Protein AF-A0A224XW04-F1 (afdb_monomer_lite)

Foldseek 3Di:
DQLVVLLVLLVVLLCVLLVHDDDDPPVCPQLNVLLVVLLVVLCVVPVPLLLVLLVQCVPPPASDLVSLLVSLCVLCPPDDDLSSLSVLSNSLNSNSNVCSVPNDSVSSNVSSVSSSVNCVVDVVNVVVCVVCVHSNCSVVD

pLDDT: mean 88.75, std 8.31, range [44.88, 96.31]

Organism: NCBI:txid156445

InterPro domains:
  IPR036834 Bcl-2-like superfamily [G3DSA:1.10.437.10] (6-141)
  IPR036834 Bcl-2-like superfamily [SSF56854] (23-140)
  IPR046371 Bcl-2, Bcl-2 homology region 1-3 [PF00452] (49-135)

Sequence (141 aa):
EIISQCDYLARLVVENRLGTRCKIGERHRTVWKYLMRGIELYVNNGSHLLEGKARQLWISNKCEYSTFDSIAKELILDEISWIQICGLFALLDRLAAFCKMFGRSYIAKLAAVHLSTFILDNKRLIEFLEENGGWVNIFEK

Radius of gyration: 13.85 Å; chains: 1; bounding box: 32×33×35 Å

Structure (mmCIF, N/CA/C/O backbone):
data_AF-A0A224XW04-F1
#
_entry.id   AF-A0A224XW04-F1
#
loop_
_atom_site.group_PDB
_atom_site.id
_atom_site.type_symbol
_atom_site.label_atom_id
_atom_site.label_alt_id
_atom_site.label_comp_id
_atom_site.label_asym_id
_atom_site.label_entity_id
_atom_site.label_seq_id
_atom_site.pdbx_PDB_ins_code
_atom_site.Cartn_x
_atom_site.Cartn_y
_atom_site.Cartn_z
_atom_site.occupancy
_atom_site.B_iso_or_equiv
_atom_site.auth_seq_id
_atom_site.auth_comp_id
_atom_site.auth_asym_id
_atom_site.auth_atom_id
_atom_site.pdbx_PDB_model_num
ATOM 1 N N . GLU A 1 1 ? -15.785 3.593 2.180 1.00 83.81 1 GLU A N 1
ATOM 2 C CA . GLU A 1 1 ? -14.847 4.732 2.324 1.00 83.81 1 GLU A CA 1
ATOM 3 C C . GLU A 1 1 ? -13.402 4.301 2.610 1.00 83.81 1 GLU A C 1
ATOM 5 O O . GLU A 1 1 ? -12.499 4.766 1.918 1.00 83.81 1 GLU A O 1
ATOM 10 N N . ILE A 1 2 ? -13.174 3.369 3.546 1.00 87.38 2 ILE A N 1
ATOM 11 C CA . ILE A 1 2 ? -11.841 2.831 3.895 1.00 87.38 2 ILE A CA 1
ATOM 12 C C . ILE A 1 2 ? -11.041 2.365 2.666 1.00 87.38 2 ILE A C 1
ATOM 14 O O . ILE A 1 2 ? -9.898 2.781 2.491 1.00 87.38 2 ILE A O 1
ATOM 18 N N . ILE A 1 3 ? -11.649 1.567 1.781 1.00 88.81 3 ILE A N 1
ATOM 19 C CA . ILE A 1 3 ? -10.981 1.029 0.582 1.00 88.81 3 ILE A CA 1
ATOM 20 C C . ILE A 1 3 ? -10.578 2.130 -0.401 1.00 88.81 3 ILE A C 1
ATOM 22 O O . ILE A 1 3 ? -9.443 2.162 -0.866 1.00 88.81 3 ILE A O 1
ATOM 26 N N . SER A 1 4 ? -11.484 3.067 -0.695 1.00 89.50 4 SER A N 1
ATOM 27 C CA . SER A 1 4 ? -11.193 4.180 -1.607 1.00 89.50 4 SER A CA 1
ATOM 28 C C . SER A 1 4 ? -10.089 5.092 -1.071 1.00 89.50 4 SER A C 1
ATOM 30 O O . SER A 1 4 ? -9.279 5.597 -1.845 1.00 89.50 4 SER A O 1
ATOM 32 N N . GLN A 1 5 ? -10.035 5.292 0.251 1.00 91.31 5 GLN A N 1
ATOM 33 C CA . GLN A 1 5 ? -8.950 6.042 0.881 1.00 91.31 5 GLN A CA 1
ATOM 34 C C . GLN A 1 5 ? -7.635 5.253 0.834 1.00 91.31 5 GLN A C 1
ATOM 36 O O . GLN A 1 5 ? -6.604 5.833 0.508 1.00 91.31 5 GLN A O 1
ATOM 41 N N . CYS A 1 6 ? -7.670 3.940 1.071 1.00 93.69 6 CYS A N 1
ATOM 42 C CA . CYS A 1 6 ? -6.503 3.070 0.951 1.00 93.69 6 CYS A CA 1
ATOM 43 C C . CYS A 1 6 ? -5.892 3.112 -0.456 1.00 93.69 6 CYS A C 1
ATOM 45 O O . CYS A 1 6 ? -4.704 3.393 -0.589 1.00 93.69 6 CYS A O 1
ATOM 47 N N . ASP A 1 7 ? -6.700 2.904 -1.503 1.00 94.12 7 ASP A N 1
ATOM 48 C CA . ASP A 1 7 ? -6.242 2.961 -2.899 1.00 94.12 7 ASP A CA 1
ATOM 49 C C . ASP A 1 7 ? -5.626 4.330 -3.230 1.00 94.12 7 ASP A C 1
ATOM 51 O O . ASP A 1 7 ? -4.536 4.406 -3.801 1.00 94.12 7 ASP A O 1
ATOM 55 N N . TYR A 1 8 ? -6.268 5.419 -2.792 1.00 94.25 8 TYR A N 1
ATOM 56 C CA . TYR A 1 8 ? -5.729 6.769 -2.949 1.00 94.25 8 TYR A CA 1
ATOM 57 C C . TYR A 1 8 ? -4.368 6.937 -2.252 1.00 94.25 8 TYR A C 1
ATOM 59 O O . TYR A 1 8 ? -3.417 7.404 -2.881 1.00 94.25 8 TYR A O 1
ATOM 67 N N . LEU A 1 9 ? -4.250 6.540 -0.980 1.00 95.06 9 LEU A N 1
ATOM 68 C CA . LEU A 1 9 ? -3.006 6.645 -0.208 1.00 95.06 9 LEU A CA 1
ATOM 69 C C . LEU A 1 9 ? -1.897 5.770 -0.807 1.00 95.06 9 LEU A C 1
ATOM 71 O O . LEU A 1 9 ? -0.763 6.227 -0.931 1.00 95.06 9 LEU A O 1
ATOM 75 N N . ALA A 1 10 ? -2.216 4.548 -1.237 1.00 96.25 10 ALA A N 1
ATOM 76 C CA . ALA A 1 10 ? -1.262 3.608 -1.823 1.00 96.25 10 ALA A CA 1
ATOM 77 C C . ALA A 1 10 ? -0.657 4.161 -3.119 1.00 96.25 10 ALA A C 1
ATOM 79 O O . ALA A 1 10 ? 0.565 4.175 -3.296 1.00 96.25 10 ALA A O 1
ATOM 80 N N . ARG A 1 11 ? -1.506 4.698 -4.004 1.00 95.56 11 ARG A N 1
ATOM 81 C CA . ARG A 1 11 ? -1.057 5.383 -5.224 1.00 95.56 11 ARG A CA 1
ATOM 82 C C . ARG A 1 11 ? -0.218 6.608 -4.897 1.00 95.56 11 ARG A C 1
ATOM 84 O O . ARG A 1 11 ? 0.805 6.828 -5.536 1.00 95.56 11 ARG A O 1
ATOM 91 N N . LEU A 1 12 ? -0.630 7.384 -3.899 1.00 95.75 12 LEU A N 1
ATOM 92 C CA . LEU A 1 12 ? 0.070 8.593 -3.486 1.00 95.75 12 LEU A CA 1
ATOM 93 C C . LEU A 1 12 ? 1.485 8.286 -2.968 1.00 95.75 12 LEU A C 1
ATOM 95 O O . LEU A 1 12 ? 2.418 8.991 -3.345 1.00 95.75 12 LEU A O 1
ATOM 99 N N . VAL A 1 13 ? 1.668 7.210 -2.190 1.00 96.25 13 VAL A N 1
ATOM 100 C CA . VAL A 1 13 ? 2.994 6.709 -1.767 1.00 96.25 13 VAL A CA 1
ATOM 101 C C . VAL A 1 13 ? 3.866 6.381 -2.976 1.00 96.25 13 VAL A C 1
ATOM 103 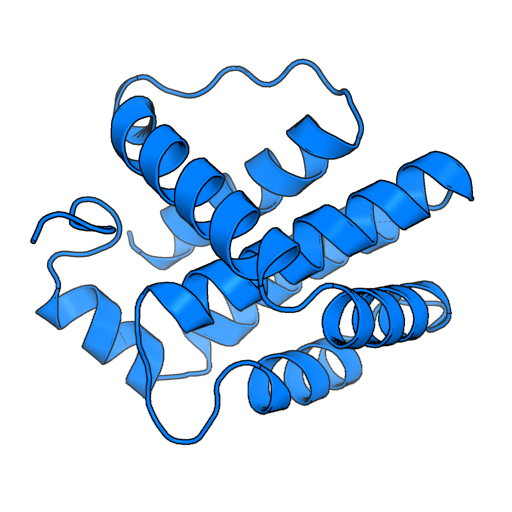O O . VAL A 1 13 ? 4.984 6.891 -3.090 1.00 96.25 13 VAL A O 1
ATOM 106 N N . VAL A 1 14 ? 3.343 5.581 -3.908 1.00 96.31 14 VAL A N 1
ATOM 107 C CA . VAL A 1 14 ? 4.086 5.163 -5.105 1.00 96.31 14 VAL A CA 1
ATOM 108 C C . VAL A 1 14 ? 4.480 6.364 -5.961 1.00 96.31 14 VAL A C 1
ATOM 110 O O . VAL A 1 14 ? 5.649 6.514 -6.312 1.00 96.31 14 VAL A O 1
ATOM 113 N N . GLU A 1 15 ? 3.535 7.242 -6.283 1.00 95.06 15 GLU A N 1
ATOM 114 C CA . GLU A 1 15 ? 3.781 8.399 -7.146 1.00 95.06 15 GLU A CA 1
ATOM 115 C C . GLU A 1 15 ? 4.737 9.410 -6.490 1.00 95.06 15 GLU A C 1
ATOM 117 O O . GLU A 1 15 ? 5.651 9.912 -7.154 1.00 95.06 15 GLU A O 1
ATOM 122 N N . ASN A 1 16 ? 4.608 9.638 -5.177 1.00 94.50 16 ASN A N 1
ATOM 123 C CA . ASN A 1 16 ? 5.540 10.466 -4.412 1.00 94.50 16 ASN A CA 1
ATOM 124 C C . ASN A 1 16 ? 6.972 9.917 -4.501 1.00 94.50 16 ASN A C 1
ATOM 126 O O . ASN A 1 16 ? 7.910 10.667 -4.784 1.00 94.50 16 ASN A O 1
ATOM 130 N N . ARG A 1 17 ? 7.153 8.600 -4.337 1.00 94.94 17 ARG A N 1
ATOM 131 C CA . ARG A 1 17 ? 8.481 7.976 -4.424 1.00 94.94 17 ARG A CA 1
ATOM 132 C C . ARG A 1 17 ? 9.053 7.996 -5.841 1.00 94.94 17 ARG A C 1
ATOM 134 O O . ARG A 1 17 ? 10.246 8.276 -6.019 1.00 94.94 17 ARG A O 1
ATOM 141 N N . LEU A 1 18 ? 8.222 7.742 -6.853 1.00 94.69 18 LEU A N 1
ATOM 142 C CA . LEU A 1 18 ? 8.617 7.817 -8.264 1.00 94.69 18 LEU A CA 1
ATOM 143 C C . LEU A 1 18 ? 9.031 9.241 -8.679 1.00 94.69 18 LEU A C 1
ATOM 145 O O . LEU A 1 18 ? 9.801 9.398 -9.625 1.00 94.69 18 LEU A O 1
ATOM 149 N N . GLY A 1 19 ? 8.633 10.267 -7.919 1.00 90.19 19 GLY A N 1
ATOM 150 C CA . GLY A 1 19 ? 8.966 11.671 -8.175 1.00 90.19 19 GLY A CA 1
ATOM 151 C C . GLY A 1 19 ? 7.927 12.399 -9.028 1.00 90.19 19 GLY A C 1
ATOM 152 O O . GLY A 1 19 ? 8.204 13.483 -9.542 1.00 90.19 19 GLY A O 1
ATOM 153 N N . THR A 1 20 ? 6.734 11.826 -9.179 1.00 86.75 20 THR A N 1
ATOM 154 C CA . THR A 1 20 ? 5.600 12.487 -9.825 1.00 86.75 20 THR A CA 1
ATOM 155 C C . THR A 1 20 ? 5.062 13.571 -8.893 1.00 86.75 20 THR A C 1
ATOM 157 O O . THR A 1 20 ? 4.868 13.339 -7.699 1.00 86.75 20 THR A O 1
ATOM 160 N N . ARG A 1 21 ? 4.779 14.772 -9.418 1.00 78.56 21 ARG A N 1
ATOM 161 C CA . ARG A 1 21 ? 4.144 15.835 -8.622 1.00 78.56 21 ARG A CA 1
ATOM 162 C C . ARG A 1 21 ? 2.751 15.395 -8.179 1.00 78.56 21 ARG A C 1
ATOM 164 O O . ARG A 1 21 ? 1.812 15.414 -8.970 1.00 78.56 21 ARG A O 1
ATOM 171 N N . CYS A 1 22 ? 2.617 15.068 -6.901 1.00 80.25 22 CYS A N 1
ATOM 172 C CA . CYS A 1 22 ? 1.349 14.688 -6.303 1.00 80.25 22 CYS A CA 1
ATOM 173 C C . CYS A 1 22 ? 0.750 15.859 -5.527 1.00 80.25 22 CYS A C 1
ATOM 175 O O . CYS A 1 22 ? 1.415 16.459 -4.684 1.00 80.25 22 CYS A O 1
ATOM 177 N N . LYS A 1 23 ? -0.521 16.180 -5.784 1.00 86.19 23 LYS A N 1
ATOM 178 C CA . LYS A 1 23 ? -1.282 17.102 -4.935 1.00 86.19 23 LYS A CA 1
ATOM 179 C C . LYS A 1 23 ? -2.063 16.289 -3.917 1.00 86.19 23 LYS A C 1
ATOM 181 O O . LYS A 1 23 ? -2.939 15.514 -4.283 1.00 86.19 23 LYS A O 1
ATOM 186 N N . ILE A 1 24 ? -1.753 16.490 -2.643 1.00 89.38 24 ILE A N 1
ATOM 187 C CA . ILE A 1 24 ? -2.467 15.841 -1.547 1.00 89.38 24 ILE A CA 1
ATOM 188 C C . ILE A 1 24 ? -3.751 16.634 -1.299 1.00 89.38 24 ILE A C 1
ATOM 190 O O . ILE A 1 24 ? -3.692 17.815 -0.947 1.00 89.38 24 ILE A O 1
ATOM 194 N N . GLY A 1 25 ? -4.909 15.999 -1.494 1.00 86.56 25 GLY A N 1
ATOM 195 C CA . GLY A 1 25 ? -6.199 16.603 -1.157 1.00 86.56 25 GLY A CA 1
ATOM 196 C C . GLY A 1 25 ? -6.249 17.028 0.314 1.00 86.56 25 GLY A C 1
ATOM 197 O O . GLY A 1 25 ? -5.749 16.314 1.181 1.00 86.56 25 GLY A O 1
ATOM 198 N N . GLU A 1 26 ? -6.850 18.184 0.595 1.00 85.88 26 GLU A N 1
ATOM 199 C CA . GLU A 1 26 ? -6.849 18.814 1.923 1.00 85.88 26 GLU A CA 1
ATOM 200 C C . GLU A 1 26 ? -7.327 17.874 3.035 1.00 85.88 26 GLU A C 1
ATOM 202 O O . GLU A 1 26 ? -6.631 17.708 4.036 1.00 85.88 26 GLU A O 1
ATOM 207 N N . ARG A 1 27 ? -8.418 17.140 2.783 1.00 85.00 27 ARG A N 1
ATOM 208 C CA . ARG A 1 27 ? -8.984 16.149 3.710 1.00 85.00 27 ARG A CA 1
ATOM 209 C C . ARG A 1 27 ? -8.044 14.993 4.086 1.00 85.00 27 ARG A C 1
ATOM 211 O O . ARG A 1 27 ? -8.301 14.311 5.066 1.00 85.00 27 ARG A O 1
ATOM 218 N N . HIS A 1 28 ? -6.975 14.748 3.322 1.00 88.94 28 HIS A N 1
ATOM 219 C CA . HIS A 1 28 ? -6.028 13.654 3.577 1.00 88.94 28 HIS A CA 1
ATOM 220 C C . HIS A 1 28 ? -4.664 14.140 4.083 1.00 88.94 28 HIS A C 1
ATOM 222 O O . HIS A 1 28 ? -3.781 13.312 4.288 1.00 88.94 28 HIS A O 1
ATOM 228 N N . ARG A 1 29 ? -4.440 15.452 4.266 1.00 89.31 29 ARG A N 1
ATOM 229 C CA . ARG A 1 29 ? -3.110 15.973 4.649 1.00 89.31 29 ARG A CA 1
ATOM 230 C C . ARG A 1 29 ? -2.621 15.413 5.983 1.00 89.31 29 ARG A C 1
ATOM 232 O O . ARG A 1 29 ? -1.454 15.045 6.087 1.00 89.31 29 ARG A O 1
ATOM 239 N N . THR A 1 30 ? -3.507 15.343 6.973 1.00 89.00 30 THR A N 1
ATOM 240 C CA . THR A 1 30 ? -3.191 14.822 8.309 1.00 89.00 30 THR A CA 1
ATOM 241 C C . THR A 1 30 ? -2.845 13.338 8.244 1.00 89.00 30 THR A C 1
ATOM 243 O O . THR A 1 30 ? -1.740 12.954 8.619 1.00 89.00 30 THR A O 1
ATOM 246 N N . VAL A 1 31 ? -3.729 12.531 7.649 1.00 91.50 31 VAL A N 1
ATOM 247 C CA . VAL A 1 31 ? -3.518 11.091 7.420 1.00 91.50 31 VAL A CA 1
ATOM 248 C C . VAL A 1 31 ? -2.208 10.836 6.681 1.00 91.50 31 VAL A C 1
ATOM 250 O O . VAL A 1 31 ? -1.402 10.015 7.104 1.00 91.50 31 VAL A O 1
ATOM 253 N N . TRP A 1 32 ? -1.952 11.584 5.607 1.00 92.81 32 TRP A N 1
ATOM 254 C CA . TRP A 1 32 ? -0.726 11.473 4.825 1.00 92.81 32 TRP A CA 1
ATOM 255 C C . TRP A 1 32 ? 0.527 11.757 5.656 1.00 92.81 32 TRP A C 1
ATOM 257 O O . TRP A 1 32 ? 1.488 10.995 5.596 1.00 92.81 32 TRP A O 1
ATOM 267 N N . LYS A 1 33 ? 0.524 12.835 6.449 1.00 91.56 33 LYS A N 1
ATOM 268 C CA . LYS A 1 33 ? 1.657 13.200 7.310 1.00 91.56 33 LYS A CA 1
ATOM 269 C C . LYS A 1 33 ? 2.008 12.065 8.275 1.00 91.56 33 LYS A C 1
ATOM 271 O O . LYS A 1 33 ? 3.180 11.716 8.411 1.00 91.56 33 LYS A O 1
ATOM 276 N N . TYR A 1 34 ? 1.004 11.501 8.937 1.00 91.69 34 TYR A N 1
ATOM 277 C CA . TYR A 1 34 ? 1.190 10.421 9.901 1.00 91.69 34 TYR A CA 1
ATOM 278 C C . TYR A 1 34 ? 1.578 9.100 9.236 1.00 91.69 34 TYR A C 1
ATOM 280 O O . TYR A 1 34 ? 2.497 8.434 9.708 1.00 91.69 34 TYR A O 1
ATOM 288 N N . L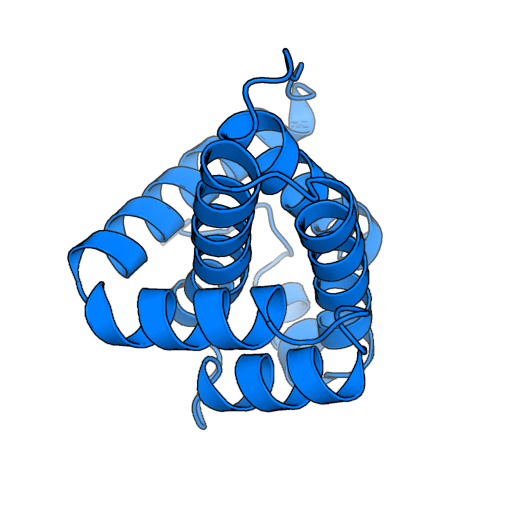EU A 1 35 ? 0.961 8.768 8.099 1.00 93.62 35 LEU A N 1
ATOM 289 C CA . LEU A 1 35 ? 1.323 7.604 7.298 1.00 93.62 35 LEU A CA 1
ATOM 290 C C . LEU A 1 35 ? 2.790 7.664 6.857 1.00 93.62 35 LEU A C 1
ATOM 292 O O . LEU A 1 35 ? 3.525 6.704 7.063 1.00 93.62 35 LEU A O 1
ATOM 296 N N . MET A 1 36 ? 3.240 8.794 6.304 1.00 93.38 36 MET A N 1
ATOM 297 C CA . MET A 1 36 ? 4.633 8.955 5.872 1.00 93.38 36 MET A CA 1
ATOM 298 C C . MET A 1 36 ? 5.613 8.827 7.038 1.00 93.38 36 MET A C 1
ATOM 300 O O . MET A 1 36 ? 6.630 8.151 6.902 1.00 93.38 36 MET A O 1
ATOM 304 N N . ARG A 1 37 ? 5.279 9.387 8.208 1.00 91.62 37 ARG A N 1
ATOM 305 C CA . ARG A 1 37 ? 6.080 9.200 9.425 1.00 91.62 37 ARG A CA 1
ATOM 306 C C . ARG A 1 37 ? 6.136 7.728 9.850 1.00 91.62 37 ARG A C 1
ATOM 308 O O . ARG A 1 37 ? 7.202 7.243 10.212 1.00 91.62 37 ARG A O 1
ATOM 315 N N . GLY A 1 38 ? 5.010 7.017 9.804 1.00 90.62 38 GLY A N 1
ATOM 316 C CA . GLY A 1 38 ? 4.947 5.587 10.111 1.00 90.62 38 GLY A CA 1
ATOM 317 C C . GLY A 1 38 ? 5.770 4.740 9.137 1.00 90.62 38 GLY A C 1
ATOM 318 O O . GLY A 1 38 ? 6.501 3.851 9.570 1.00 90.62 38 GLY A O 1
ATOM 319 N N . ILE A 1 39 ? 5.718 5.062 7.841 1.00 92.88 39 ILE A N 1
ATOM 320 C CA . ILE A 1 39 ? 6.553 4.441 6.803 1.00 92.88 39 ILE A CA 1
ATOM 321 C C . ILE A 1 39 ? 8.034 4.664 7.113 1.00 92.88 39 ILE A C 1
ATOM 323 O O . ILE A 1 39 ? 8.793 3.701 7.142 1.00 92.88 39 ILE A O 1
ATOM 327 N N . GLU A 1 40 ? 8.450 5.903 7.384 1.00 90.88 40 GLU A N 1
ATOM 328 C CA . GLU A 1 40 ? 9.842 6.222 7.722 1.00 90.88 40 GLU A CA 1
ATOM 329 C C . GLU A 1 40 ? 10.324 5.453 8.957 1.00 90.88 40 GLU A C 1
ATOM 331 O O . GLU A 1 40 ? 11.400 4.857 8.926 1.00 90.88 40 GLU A O 1
ATOM 336 N N . LEU A 1 41 ? 9.518 5.405 10.023 1.00 87.88 41 LEU A N 1
ATOM 337 C CA . LEU A 1 41 ? 9.843 4.652 11.238 1.00 87.88 41 LEU A CA 1
ATOM 338 C C . LEU A 1 41 ? 9.995 3.154 10.960 1.00 87.88 41 LEU A C 1
ATOM 340 O O . LEU A 1 41 ? 10.983 2.552 11.380 1.00 87.88 41 LEU A O 1
ATOM 344 N N . TYR A 1 42 ? 9.052 2.559 10.229 1.00 87.31 42 TYR A N 1
ATOM 345 C CA . TYR A 1 42 ? 9.107 1.140 9.879 1.00 87.31 42 TYR A CA 1
ATOM 346 C C . TYR A 1 42 ? 10.351 0.828 9.039 1.00 87.31 42 TYR A C 1
ATOM 34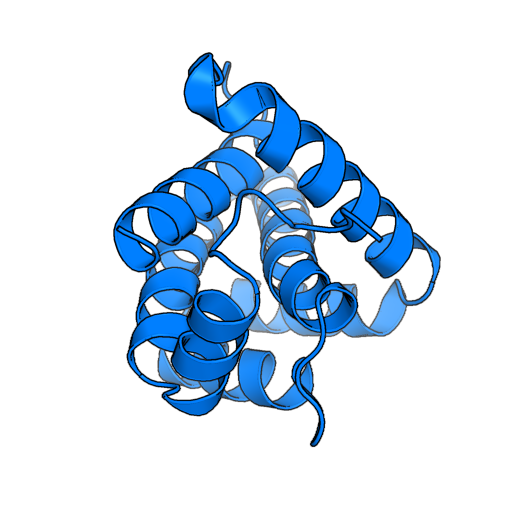8 O O . TYR A 1 42 ? 11.084 -0.123 9.307 1.00 87.31 42 TYR A O 1
ATOM 356 N N . VAL A 1 43 ? 10.618 1.665 8.038 1.00 85.50 43 VAL A N 1
ATOM 357 C CA . VAL A 1 43 ? 11.765 1.524 7.144 1.00 85.50 43 VAL A CA 1
ATOM 358 C C . VAL A 1 43 ? 13.095 1.637 7.895 1.00 85.50 43 VAL A C 1
ATOM 360 O O . VAL A 1 43 ? 14.010 0.858 7.619 1.00 85.50 43 VAL A O 1
ATOM 363 N N . ASN A 1 44 ? 13.208 2.582 8.828 1.00 83.19 44 ASN A N 1
ATOM 364 C CA . ASN A 1 44 ? 14.428 2.801 9.606 1.00 83.19 44 ASN A CA 1
ATOM 365 C C . ASN A 1 44 ? 14.677 1.686 10.632 1.00 83.19 44 ASN A C 1
ATOM 367 O O . ASN A 1 44 ? 15.830 1.376 10.918 1.00 83.19 44 ASN A O 1
ATOM 371 N N . ASN A 1 45 ? 13.615 1.052 11.137 1.00 78.00 45 ASN A N 1
ATOM 372 C CA . ASN A 1 45 ? 13.706 -0.012 12.139 1.00 78.00 45 ASN A CA 1
ATOM 373 C C . ASN A 1 45 ? 13.835 -1.431 11.539 1.00 78.00 45 ASN A C 1
ATOM 375 O O . ASN A 1 45 ? 14.060 -2.377 12.290 1.00 78.00 45 ASN A O 1
ATOM 379 N N . GLY A 1 46 ? 13.707 -1.608 10.215 1.00 65.25 46 GLY A N 1
ATOM 380 C CA . GLY A 1 46 ? 13.637 -2.939 9.586 1.00 65.25 46 GLY A CA 1
ATOM 381 C C . GLY A 1 46 ? 14.042 -3.007 8.105 1.00 65.25 46 GLY A C 1
ATOM 382 O O . GLY A 1 46 ? 13.367 -3.668 7.314 1.00 65.25 46 GLY A O 1
ATOM 383 N N . SER A 1 47 ? 15.128 -2.336 7.701 1.00 61.66 47 SER A N 1
ATOM 384 C CA . SER A 1 47 ? 15.447 -2.101 6.278 1.00 61.66 47 SER A CA 1
ATOM 385 C C . SER A 1 47 ? 15.654 -3.367 5.427 1.00 61.66 47 SER A C 1
ATOM 387 O O . SER A 1 47 ? 15.160 -3.430 4.301 1.00 61.66 47 SER A O 1
ATOM 389 N N . HIS A 1 48 ? 16.331 -4.397 5.946 1.00 73.19 48 HIS A N 1
ATOM 390 C CA . HIS A 1 48 ? 16.761 -5.534 5.121 1.00 73.19 48 HIS A CA 1
ATOM 391 C C . HIS A 1 48 ? 15.619 -6.459 4.683 1.00 73.19 48 HIS A C 1
ATOM 393 O O . HIS A 1 48 ? 15.623 -6.951 3.553 1.00 73.19 48 HIS A O 1
ATOM 399 N N . LEU A 1 49 ? 14.619 -6.676 5.545 1.00 81.56 49 LEU A N 1
ATOM 400 C CA . LEU A 1 49 ? 13.473 -7.524 5.213 1.00 81.56 49 LEU A CA 1
ATOM 401 C C . LEU A 1 49 ? 12.660 -6.903 4.070 1.00 81.56 49 LEU A C 1
ATOM 403 O O . LEU A 1 49 ? 12.374 -7.569 3.074 1.00 81.56 49 LEU A O 1
ATOM 407 N N . LEU A 1 50 ? 12.342 -5.610 4.180 1.00 87.44 50 LEU A N 1
ATOM 408 C CA . LEU A 1 50 ? 11.565 -4.898 3.166 1.00 87.44 50 LEU A CA 1
ATOM 409 C C . LEU A 1 50 ? 12.279 -4.820 1.818 1.00 87.44 50 LEU A C 1
ATOM 411 O O . LEU A 1 50 ? 11.629 -4.949 0.782 1.00 87.44 50 LEU A O 1
ATOM 415 N N . GLU A 1 51 ? 13.599 -4.634 1.807 1.00 87.38 51 GLU A N 1
ATOM 416 C CA . GLU A 1 51 ? 14.372 -4.619 0.562 1.00 87.38 51 GLU A CA 1
ATOM 417 C C . GLU A 1 51 ? 14.310 -5.965 -0.166 1.00 87.38 51 GLU A C 1
ATOM 419 O O . GLU A 1 51 ? 14.074 -5.999 -1.378 1.00 87.38 51 GLU A O 1
ATOM 424 N N . GLY A 1 52 ? 14.443 -7.077 0.566 1.00 89.38 52 GLY A N 1
ATOM 425 C CA . GLY A 1 52 ? 14.305 -8.422 0.004 1.00 89.38 52 GLY A CA 1
ATOM 426 C C . GLY A 1 52 ? 12.916 -8.665 -0.593 1.00 89.38 52 GLY A C 1
ATOM 427 O O . GLY A 1 52 ? 12.802 -9.122 -1.734 1.00 89.38 52 GLY A O 1
ATOM 428 N N . LYS A 1 53 ? 11.859 -8.290 0.136 1.00 91.25 53 LYS A N 1
ATOM 429 C CA . LYS A 1 53 ? 10.464 -8.440 -0.312 1.00 91.25 53 LYS A CA 1
ATOM 430 C C . LYS A 1 53 ? 10.123 -7.547 -1.509 1.00 91.25 53 LYS A C 1
ATOM 432 O O . LYS A 1 53 ? 9.526 -8.016 -2.479 1.00 91.25 53 LYS A O 1
ATOM 437 N N . ALA A 1 54 ? 10.557 -6.288 -1.501 1.00 91.38 54 ALA A N 1
ATOM 438 C CA . ALA A 1 54 ? 10.379 -5.379 -2.632 1.00 91.38 54 ALA A CA 1
ATOM 439 C C . ALA A 1 54 ? 11.102 -5.895 -3.886 1.00 91.38 54 ALA A C 1
ATOM 441 O O . ALA A 1 54 ? 10.541 -5.886 -4.983 1.00 91.38 54 ALA A O 1
ATOM 442 N N . ARG A 1 55 ? 12.325 -6.416 -3.729 1.00 90.00 55 ARG A N 1
ATOM 443 C CA . ARG A 1 55 ? 13.066 -7.035 -4.832 1.00 90.00 55 ARG A CA 1
ATOM 444 C C . ARG A 1 55 ? 12.353 -8.274 -5.373 1.00 90.00 55 ARG A C 1
ATOM 446 O O . ARG A 1 55 ? 12.281 -8.430 -6.589 1.00 90.00 55 ARG A O 1
ATOM 453 N N . GLN A 1 56 ? 11.804 -9.124 -4.505 1.00 90.25 56 GLN A N 1
ATOM 454 C CA . GLN A 1 56 ? 11.021 -10.296 -4.914 1.00 90.25 56 GLN A CA 1
ATOM 455 C C . GLN A 1 56 ? 9.817 -9.892 -5.781 1.00 90.25 56 GLN A C 1
ATOM 457 O O . GLN A 1 56 ? 9.623 -10.457 -6.860 1.00 90.25 56 GLN A O 1
ATOM 462 N N . LEU A 1 57 ? 9.066 -8.862 -5.370 1.00 90.38 57 LEU A N 1
ATOM 463 C CA . LEU A 1 57 ? 7.959 -8.321 -6.167 1.00 90.38 57 LEU A CA 1
ATOM 464 C C . LEU A 1 57 ? 8.425 -7.764 -7.510 1.00 90.38 57 LEU A C 1
ATOM 466 O O . LEU A 1 57 ? 7.797 -8.036 -8.533 1.00 90.38 57 LEU A O 1
ATOM 470 N N . TRP A 1 58 ? 9.533 -7.024 -7.519 1.00 90.06 58 TRP A N 1
ATOM 471 C CA . TRP A 1 58 ? 10.090 -6.450 -8.741 1.00 90.06 58 TRP A CA 1
ATOM 472 C C . TRP A 1 58 ? 10.570 -7.522 -9.733 1.00 90.06 58 TRP A C 1
ATOM 474 O O . TRP A 1 58 ? 10.357 -7.382 -10.938 1.00 90.06 58 TRP A O 1
ATOM 484 N N . ILE A 1 59 ? 11.185 -8.609 -9.253 1.00 86.56 59 ILE A N 1
ATOM 485 C CA . ILE A 1 59 ? 11.647 -9.718 -10.106 1.00 86.56 59 ILE A CA 1
ATOM 486 C C . ILE A 1 59 ? 10.466 -10.486 -10.699 1.00 86.56 59 ILE A C 1
ATOM 488 O O . ILE A 1 59 ? 10.539 -10.897 -11.859 1.00 86.56 59 ILE A O 1
ATOM 492 N N . SER A 1 60 ? 9.370 -10.655 -9.949 1.00 80.50 60 SER A N 1
ATOM 493 C CA . SER A 1 60 ? 8.164 -11.276 -10.497 1.00 80.50 60 SER A CA 1
ATOM 494 C C . SER A 1 60 ? 7.722 -10.482 -11.735 1.00 80.50 60 SER A C 1
ATOM 496 O O . SER A 1 60 ? 7.492 -9.271 -11.684 1.00 80.50 60 SER A O 1
ATOM 498 N N . ASN A 1 61 ? 7.669 -11.124 -12.905 1.00 64.50 61 ASN A N 1
ATOM 499 C CA . ASN A 1 61 ? 7.563 -10.389 -14.171 1.00 64.50 61 ASN A CA 1
ATOM 500 C C . ASN A 1 61 ? 6.194 -9.689 -14.357 1.00 64.50 61 ASN A C 1
ATOM 502 O O . ASN A 1 61 ? 5.975 -8.999 -15.349 1.00 64.50 61 ASN A O 1
ATOM 506 N N . LYS A 1 62 ? 5.271 -9.849 -13.397 1.00 73.31 62 LYS A N 1
ATOM 507 C CA . LYS A 1 62 ? 3.891 -9.355 -13.451 1.00 73.31 62 LYS A CA 1
ATOM 508 C C . LYS A 1 62 ? 3.352 -8.777 -12.141 1.00 73.31 62 LYS A C 1
ATOM 510 O O . LYS A 1 62 ? 2.220 -8.315 -12.157 1.00 73.31 62 LYS A O 1
ATOM 515 N N . CYS A 1 63 ? 4.124 -8.779 -11.046 1.00 83.62 63 CYS A N 1
ATOM 516 C CA . CYS A 1 63 ? 3.616 -8.408 -9.718 1.00 83.62 63 CYS A CA 1
ATOM 517 C C . CYS A 1 63 ? 2.278 -9.097 -9.419 1.00 83.62 63 CYS A C 1
ATOM 519 O O . CYS A 1 63 ? 1.284 -8.439 -9.156 1.00 83.62 63 CYS A O 1
ATOM 521 N N . GLU A 1 64 ? 2.224 -10.422 -9.566 1.00 89.44 64 GLU A N 1
ATOM 522 C CA . GLU A 1 64 ? 0.964 -11.151 -9.413 1.00 89.44 64 GLU A CA 1
ATOM 523 C C . GLU A 1 64 ? 0.395 -10.962 -8.006 1.00 89.44 64 GLU A C 1
ATOM 525 O O . GLU A 1 64 ? 1.140 -10.978 -7.020 1.00 89.44 64 GLU A O 1
ATOM 530 N N . TYR A 1 65 ? -0.933 -10.841 -7.911 1.00 91.62 65 TYR A N 1
ATOM 531 C CA . TYR A 1 65 ? -1.610 -10.647 -6.631 1.00 91.62 65 TYR A CA 1
ATOM 532 C C . TYR A 1 65 ? -1.243 -11.727 -5.609 1.00 91.62 65 TYR A C 1
ATOM 534 O O . TYR A 1 65 ? -0.990 -11.401 -4.462 1.00 91.62 65 TYR A O 1
ATOM 542 N N . SER A 1 66 ? -1.117 -12.989 -6.027 1.00 91.56 66 SER A N 1
ATOM 543 C CA . SER A 1 66 ? -0.695 -14.104 -5.166 1.00 91.56 66 SER A CA 1
ATOM 544 C C . SER A 1 66 ? 0.674 -13.882 -4.513 1.00 91.56 66 SER A C 1
ATOM 546 O O . SER A 1 66 ? 0.872 -14.216 -3.346 1.00 91.56 66 SER A O 1
ATOM 548 N N . THR A 1 67 ? 1.621 -13.288 -5.245 1.00 91.88 67 THR A N 1
ATOM 549 C CA . THR A 1 67 ? 2.951 -12.965 -4.710 1.00 91.88 67 THR A CA 1
ATOM 550 C C . THR A 1 67 ? 2.857 -11.800 -3.730 1.00 91.88 67 THR A C 1
ATOM 552 O O . THR A 1 67 ? 3.478 -11.838 -2.669 1.00 91.88 67 THR A O 1
ATOM 555 N N . PHE A 1 68 ? 2.065 -10.776 -4.064 1.00 94.12 68 PHE A N 1
ATOM 556 C CA . PHE A 1 68 ? 1.813 -9.652 -3.166 1.00 94.12 68 PHE A CA 1
ATOM 557 C C . PHE A 1 68 ? 1.134 -10.102 -1.868 1.00 94.12 68 PHE A C 1
ATOM 559 O O . PHE A 1 68 ? 1.625 -9.776 -0.793 1.00 94.12 68 PHE A O 1
ATOM 566 N N . ASP A 1 69 ? 0.061 -10.884 -1.966 1.00 94.12 69 ASP A N 1
ATOM 567 C CA . ASP A 1 69 ? -0.713 -11.421 -0.846 1.00 94.12 69 ASP A CA 1
ATOM 568 C C . ASP A 1 69 ? 0.165 -12.242 0.106 1.00 94.12 69 ASP A C 1
ATOM 570 O O . ASP A 1 69 ? 0.162 -11.993 1.310 1.00 94.12 69 ASP A O 1
ATOM 574 N N . SER A 1 70 ? 0.996 -13.148 -0.423 1.00 92.25 70 SER A N 1
ATOM 575 C CA . SER A 1 70 ? 1.945 -13.916 0.395 1.00 92.25 70 SER A CA 1
ATOM 576 C C . SER A 1 70 ? 2.882 -13.003 1.190 1.00 92.25 70 SER A C 1
ATOM 578 O O . SER A 1 70 ? 3.075 -13.204 2.384 1.00 92.25 70 SER A O 1
ATOM 580 N N . ILE A 1 71 ? 3.449 -11.979 0.547 1.00 92.31 71 ILE A N 1
ATOM 581 C CA . ILE A 1 71 ? 4.370 -11.041 1.202 1.00 92.31 71 ILE A CA 1
ATOM 582 C C . ILE A 1 71 ? 3.633 -10.166 2.221 1.00 92.31 71 ILE A C 1
ATOM 584 O O . ILE A 1 71 ? 4.151 -9.919 3.307 1.00 92.31 71 ILE A O 1
ATOM 588 N N . ALA A 1 72 ? 2.430 -9.701 1.891 1.00 92.25 72 ALA A N 1
ATOM 589 C CA . ALA A 1 72 ? 1.617 -8.877 2.774 1.00 92.25 72 ALA A CA 1
ATOM 590 C C . ALA A 1 72 ? 1.212 -9.641 4.044 1.00 92.25 72 ALA A C 1
ATOM 592 O O . ALA A 1 72 ? 1.292 -9.081 5.137 1.00 92.25 72 ALA A O 1
ATOM 593 N N . LYS A 1 73 ? 0.868 -10.929 3.919 1.00 91.56 73 LYS A N 1
ATOM 594 C CA . LYS A 1 73 ? 0.608 -11.829 5.056 1.00 91.56 73 LYS A CA 1
ATOM 595 C C . LYS A 1 73 ? 1.830 -12.037 5.942 1.00 91.56 73 LYS A C 1
ATOM 597 O O . LYS A 1 73 ? 1.683 -12.127 7.149 1.00 91.56 73 LYS A O 1
ATOM 602 N N . GLU A 1 74 ? 3.031 -12.087 5.374 1.00 89.38 74 GLU A N 1
ATOM 603 C CA . GLU A 1 74 ? 4.254 -12.167 6.182 1.00 89.38 74 GLU A CA 1
ATOM 604 C C . GLU A 1 74 ? 4.547 -10.862 6.946 1.00 89.38 74 GLU A C 1
ATOM 606 O O . GLU A 1 74 ? 5.121 -10.900 8.032 1.00 89.38 74 GLU A O 1
ATOM 611 N N . LEU A 1 75 ? 4.179 -9.702 6.387 1.00 87.12 75 LEU A N 1
ATOM 612 C CA . LEU A 1 75 ? 4.395 -8.395 7.025 1.00 87.12 75 LEU A CA 1
ATOM 613 C C . LEU A 1 75 ? 3.356 -8.086 8.108 1.00 87.12 75 LEU A C 1
ATOM 615 O O . LEU A 1 75 ? 3.684 -7.457 9.119 1.00 87.12 75 LEU A O 1
ATOM 619 N N . ILE A 1 76 ? 2.114 -8.525 7.906 1.00 81.88 76 ILE A N 1
ATOM 620 C CA . ILE A 1 76 ? 1.067 -8.500 8.926 1.00 81.88 76 ILE A CA 1
ATOM 621 C C . ILE A 1 76 ? 1.142 -9.812 9.698 1.00 81.88 76 ILE A C 1
ATOM 623 O O . ILE A 1 76 ? 0.401 -10.754 9.433 1.00 81.88 76 ILE A O 1
ATOM 627 N N . LEU A 1 77 ? 2.095 -9.854 10.634 1.00 66.12 77 LEU A N 1
ATOM 628 C CA . LEU A 1 77 ? 2.233 -10.916 11.637 1.00 66.12 77 LEU A CA 1
ATOM 629 C C . LEU A 1 77 ? 0.908 -11.112 12.413 1.00 66.12 77 LEU A C 1
ATOM 631 O O . LEU A 1 77 ? -0.024 -10.338 12.242 1.00 66.12 77 LEU A O 1
ATOM 635 N N . ASP A 1 78 ? 0.809 -12.128 13.276 1.00 69.69 78 ASP A N 1
ATOM 636 C CA . ASP A 1 78 ? -0.446 -12.591 13.915 1.00 69.69 78 ASP A CA 1
ATOM 637 C C . ASP A 1 78 ? -1.343 -11.504 14.569 1.00 69.69 78 ASP A C 1
ATOM 639 O O . ASP A 1 78 ? -2.559 -11.697 14.727 1.00 69.69 78 ASP A O 1
ATOM 643 N N . GLU A 1 79 ? -0.773 -10.346 14.902 1.00 80.56 79 GLU A N 1
ATOM 644 C CA . GLU A 1 79 ? -1.452 -9.149 15.404 1.00 80.56 79 GLU A CA 1
ATOM 645 C C . GLU A 1 79 ? -1.629 -8.084 14.307 1.00 80.56 79 GLU A C 1
ATOM 647 O O . GLU A 1 79 ? -0.778 -7.946 13.439 1.00 80.56 79 GLU A O 1
ATOM 652 N N . ILE A 1 80 ? -2.716 -7.307 14.339 1.00 88.94 80 ILE A N 1
ATOM 653 C CA . ILE A 1 80 ? -2.921 -6.168 13.431 1.00 88.94 80 ILE A CA 1
ATOM 654 C C . ILE A 1 80 ? -2.729 -4.875 14.212 1.00 88.94 80 ILE A C 1
ATOM 656 O O . ILE A 1 80 ? -3.408 -4.629 15.204 1.00 88.94 80 ILE A O 1
ATOM 660 N N . SER A 1 81 ? -1.834 -4.024 13.722 1.00 89.88 81 SER A N 1
ATOM 661 C CA . SER A 1 81 ? -1.525 -2.724 14.309 1.00 89.88 81 SER A CA 1
ATOM 662 C C . SER A 1 81 ? -1.233 -1.678 13.235 1.00 89.88 81 SER A C 1
ATOM 664 O O . SER A 1 81 ? -0.863 -1.993 12.098 1.00 89.88 81 SER A O 1
ATOM 666 N N . TRP A 1 82 ? -1.314 -0.400 13.614 1.00 90.50 82 TRP A N 1
ATOM 667 C CA . TRP A 1 82 ? -0.968 0.711 12.725 1.00 90.50 82 TRP A CA 1
ATOM 668 C C . TRP A 1 82 ? 0.455 0.622 12.171 1.00 90.50 82 TRP A C 1
ATOM 670 O O . TRP A 1 82 ? 0.682 0.987 11.017 1.00 90.50 82 TRP A O 1
ATOM 680 N N . ILE A 1 83 ? 1.411 0.107 12.952 1.00 88.19 83 ILE A N 1
ATOM 681 C CA . ILE A 1 83 ? 2.797 -0.031 12.496 1.00 88.19 83 ILE A CA 1
ATOM 682 C C . ILE A 1 83 ? 2.934 -1.111 11.414 1.00 88.19 83 ILE A C 1
ATOM 684 O O . ILE A 1 83 ? 3.630 -0.882 10.428 1.00 88.19 83 ILE A O 1
ATOM 688 N N . GLN A 1 84 ? 2.220 -2.237 11.510 1.00 89.50 84 GLN A N 1
ATOM 689 C CA . GLN A 1 84 ? 2.222 -3.263 10.454 1.00 89.50 84 GLN A CA 1
ATOM 690 C C . GLN A 1 84 ? 1.481 -2.798 9.201 1.00 89.50 84 GLN A C 1
ATOM 692 O O . GLN A 1 84 ? 1.951 -3.044 8.090 1.00 89.50 84 GLN A O 1
ATOM 697 N N . ILE A 1 85 ? 0.379 -2.054 9.364 1.00 92.12 85 ILE A N 1
ATOM 698 C CA . ILE A 1 85 ? -0.294 -1.391 8.239 1.00 92.12 85 ILE A CA 1
ATOM 699 C C . ILE A 1 85 ? 0.689 -0.440 7.544 1.00 92.12 85 ILE A C 1
ATOM 701 O O . ILE A 1 85 ? 0.834 -0.505 6.326 1.00 92.12 85 ILE A O 1
ATOM 705 N N . CYS A 1 86 ? 1.441 0.375 8.293 1.00 92.19 86 CYS A N 1
ATOM 706 C CA . CYS A 1 86 ? 2.507 1.209 7.726 1.00 92.19 86 CYS A CA 1
ATOM 707 C C . CYS A 1 86 ? 3.595 0.379 7.031 1.00 92.19 86 CYS A C 1
ATOM 709 O O . CYS A 1 86 ? 4.113 0.815 6.005 1.00 92.19 86 CYS A O 1
ATOM 711 N N . GLY A 1 87 ? 3.895 -0.823 7.526 1.00 92.44 87 GLY A N 1
ATOM 712 C CA . GLY A 1 87 ? 4.785 -1.788 6.877 1.00 92.44 87 GLY A CA 1
ATOM 713 C C . GLY A 1 87 ? 4.340 -2.173 5.463 1.00 92.44 87 GLY A C 1
ATOM 714 O O . GLY A 1 87 ? 5.171 -2.245 4.555 1.00 92.44 87 GLY A O 1
ATOM 715 N N . LEU A 1 88 ? 3.033 -2.324 5.229 1.00 94.50 88 LEU A N 1
ATOM 716 C CA . LEU A 1 88 ? 2.502 -2.569 3.883 1.00 94.50 88 LEU A CA 1
ATOM 717 C C . LEU A 1 88 ? 2.731 -1.382 2.937 1.00 94.50 88 LEU A C 1
ATOM 719 O O . LEU A 1 88 ? 3.109 -1.570 1.781 1.00 94.50 88 LEU A O 1
ATOM 723 N N . PHE A 1 89 ? 2.556 -0.148 3.413 1.00 95.75 89 PHE A N 1
ATOM 724 C CA . PHE A 1 89 ? 2.864 1.034 2.601 1.00 95.75 89 PHE A CA 1
ATOM 725 C C . PHE A 1 89 ? 4.375 1.233 2.424 1.00 95.75 89 PHE A C 1
ATOM 727 O O . PHE A 1 89 ? 4.818 1.664 1.360 1.00 95.75 89 PHE A O 1
ATOM 734 N N . ALA A 1 90 ? 5.180 0.870 3.422 1.00 94.69 90 ALA A N 1
ATOM 735 C CA . ALA A 1 90 ? 6.634 0.883 3.332 1.00 94.69 90 ALA A CA 1
ATOM 736 C C . ALA A 1 90 ? 7.153 -0.096 2.269 1.00 94.69 90 ALA A C 1
ATOM 738 O O . ALA A 1 90 ? 8.101 0.225 1.550 1.00 94.69 90 ALA A O 1
ATOM 739 N N . LEU A 1 91 ? 6.503 -1.252 2.099 1.00 95.00 91 LEU A N 1
ATOM 740 C CA . LEU A 1 91 ? 6.779 -2.161 0.986 1.00 95.00 91 LEU A CA 1
ATOM 741 C C . LEU A 1 91 ? 6.552 -1.479 -0.371 1.00 95.00 91 LEU A C 1
ATOM 743 O O . LEU A 1 91 ? 7.406 -1.590 -1.251 1.00 95.00 91 LEU A O 1
ATOM 747 N N . LEU A 1 92 ? 5.443 -0.745 -0.537 1.00 95.88 92 LEU A N 1
ATOM 748 C CA . LEU A 1 92 ? 5.172 0.014 -1.764 1.00 95.88 92 LEU A CA 1
ATOM 749 C C . LEU A 1 92 ? 6.214 1.107 -2.001 1.00 95.88 92 LEU A C 1
ATOM 751 O O . LEU A 1 92 ? 6.683 1.266 -3.127 1.00 95.88 92 LEU A O 1
ATOM 755 N N . ASP A 1 93 ? 6.601 1.829 -0.949 1.00 95.25 93 ASP A N 1
ATOM 756 C CA . ASP A 1 93 ? 7.643 2.852 -1.012 1.00 95.25 93 ASP A CA 1
ATOM 757 C C . ASP A 1 93 ? 8.984 2.257 -1.474 1.00 95.25 93 ASP A C 1
ATOM 759 O O . ASP A 1 93 ? 9.602 2.747 -2.422 1.00 95.25 93 ASP A O 1
ATOM 763 N N . ARG A 1 94 ? 9.408 1.132 -0.887 1.00 93.94 94 ARG A N 1
ATOM 764 C CA . ARG A 1 94 ? 10.642 0.446 -1.296 1.00 93.94 94 ARG A CA 1
ATOM 765 C C . ARG A 1 94 ? 10.550 -0.115 -2.709 1.00 93.94 94 ARG A C 1
ATOM 767 O O . ARG A 1 94 ? 11.478 0.078 -3.495 1.00 93.94 94 ARG A O 1
ATOM 774 N N . LEU A 1 95 ? 9.432 -0.733 -3.078 1.00 94.81 95 LEU A N 1
ATOM 775 C CA . LEU A 1 95 ? 9.208 -1.226 -4.437 1.00 94.81 95 LEU A CA 1
ATOM 776 C C . LEU A 1 95 ? 9.245 -0.092 -5.467 1.00 94.81 95 LEU A C 1
ATOM 778 O O . LEU A 1 95 ? 9.873 -0.235 -6.517 1.00 94.81 95 LEU A O 1
ATOM 782 N N . ALA A 1 96 ? 8.627 1.050 -5.168 1.00 95.31 96 ALA A N 1
ATOM 783 C CA . ALA A 1 96 ? 8.669 2.229 -6.022 1.00 95.31 96 ALA A CA 1
ATOM 784 C C . ALA A 1 96 ? 10.093 2.791 -6.148 1.00 95.31 96 ALA A C 1
ATOM 786 O O . ALA A 1 96 ? 10.486 3.196 -7.243 1.00 95.31 96 ALA A O 1
ATOM 787 N N . ALA A 1 97 ? 10.897 2.759 -5.079 1.00 93.50 97 ALA A N 1
ATOM 788 C CA . ALA A 1 97 ? 12.311 3.129 -5.139 1.00 93.50 97 ALA A CA 1
ATOM 789 C C . ALA A 1 97 ? 13.102 2.205 -6.086 1.00 93.50 97 ALA A C 1
ATOM 791 O O . ALA A 1 97 ? 13.799 2.702 -6.973 1.00 93.50 97 ALA A O 1
ATOM 792 N N . PHE A 1 98 ? 12.923 0.882 -5.981 1.00 92.25 98 PHE A N 1
ATOM 793 C CA . PHE A 1 98 ? 13.507 -0.082 -6.926 1.00 92.25 98 PHE A CA 1
ATOM 794 C C . PHE A 1 98 ? 13.056 0.192 -8.366 1.00 92.25 98 PHE A C 1
ATOM 796 O O . PHE A 1 98 ? 13.885 0.272 -9.271 1.00 92.25 98 PHE A O 1
ATOM 803 N N . CYS A 1 99 ? 11.758 0.406 -8.586 1.00 93.88 99 CYS A N 1
ATOM 804 C CA . CYS A 1 99 ? 11.224 0.689 -9.919 1.00 93.88 99 CYS A CA 1
ATOM 805 C C . CYS A 1 99 ? 11.737 2.016 -10.500 1.00 93.88 99 CYS A C 1
ATOM 807 O O . CYS A 1 99 ? 11.860 2.154 -11.716 1.00 93.88 99 CYS A O 1
ATOM 809 N N . LYS A 1 100 ? 12.033 3.007 -9.654 1.00 93.75 100 LYS A N 1
ATOM 810 C CA . LYS A 1 100 ? 12.649 4.267 -10.082 1.00 93.75 100 LYS A CA 1
ATOM 811 C C . LYS A 1 100 ? 14.096 4.062 -10.523 1.00 93.75 100 LYS A C 1
ATOM 813 O O . LYS A 1 100 ? 14.509 4.650 -11.515 1.00 93.75 100 LYS A O 1
ATOM 818 N N . MET A 1 101 ? 14.848 3.235 -9.798 1.00 92.56 101 MET A N 1
ATOM 819 C CA . MET A 1 101 ? 16.259 2.962 -10.087 1.00 92.56 101 MET A CA 1
ATOM 820 C C . MET A 1 101 ? 16.454 2.058 -11.309 1.00 92.56 101 MET A C 1
ATOM 822 O O . MET A 1 101 ? 17.345 2.306 -12.114 1.00 92.56 101 MET A O 1
ATOM 826 N N . PHE A 1 102 ? 15.627 1.020 -11.452 1.00 90.50 102 PHE A N 1
ATOM 827 C CA . PHE A 1 102 ? 15.816 -0.045 -12.445 1.00 90.50 102 PHE A CA 1
ATOM 828 C C . PHE A 1 102 ? 14.730 -0.074 -13.535 1.00 90.50 102 PHE A C 1
ATOM 830 O O . PHE A 1 102 ? 14.682 -0.995 -14.350 1.00 90.50 102 PHE A O 1
ATOM 837 N N . GLY A 1 103 ? 13.839 0.921 -13.554 1.00 87.62 103 GLY A N 1
ATOM 838 C CA . GLY A 1 103 ? 12.684 0.968 -14.448 1.00 87.62 103 GLY A CA 1
ATOM 839 C C . GLY A 1 103 ? 11.531 0.054 -14.007 1.00 87.62 103 GLY A C 1
ATOM 840 O O . GLY A 1 103 ? 11.578 -0.603 -12.967 1.00 87.62 103 GLY A O 1
ATOM 841 N N . ARG A 1 104 ? 10.476 -0.006 -14.837 1.00 90.56 104 ARG A N 1
ATOM 842 C CA . ARG A 1 104 ? 9.225 -0.768 -14.600 1.00 90.56 104 ARG A CA 1
ATOM 843 C C . ARG A 1 104 ? 8.315 -0.171 -13.512 1.00 90.56 104 ARG A C 1
ATOM 845 O O . ARG A 1 104 ? 7.728 -0.893 -12.715 1.00 90.56 104 ARG A O 1
ATOM 852 N N . SER A 1 105 ? 8.117 1.151 -13.532 1.00 92.62 105 SER A N 1
ATOM 853 C CA . SER A 1 105 ? 7.204 1.874 -12.620 1.00 92.62 105 SER A CA 1
ATOM 854 C C . SER A 1 105 ? 5.780 1.308 -12.559 1.00 92.62 105 SER A C 1
ATOM 856 O O . SER A 1 105 ? 5.127 1.426 -11.524 1.00 92.62 105 SER A O 1
ATOM 858 N N . TYR A 1 106 ? 5.309 0.652 -13.625 1.00 92.25 106 TYR A N 1
ATOM 859 C CA . TYR A 1 106 ? 4.009 -0.020 -13.649 1.00 92.25 106 TYR A CA 1
ATOM 860 C C . TYR A 1 106 ? 3.867 -1.099 -12.562 1.00 92.25 106 TYR A C 1
ATOM 862 O O . TYR A 1 106 ? 2.765 -1.284 -12.062 1.00 92.25 106 TYR A O 1
ATOM 870 N N . ILE A 1 107 ? 4.952 -1.766 -12.145 1.00 93.88 107 ILE A N 1
ATOM 871 C CA . ILE A 1 107 ? 4.919 -2.783 -11.079 1.00 93.88 107 ILE A CA 1
ATOM 872 C C . ILE A 1 107 ? 4.508 -2.164 -9.750 1.00 93.88 107 ILE A C 1
ATOM 874 O O . ILE A 1 107 ? 3.625 -2.684 -9.078 1.00 93.88 107 ILE A O 1
ATOM 878 N N . ALA A 1 108 ? 5.111 -1.033 -9.381 1.00 94.56 108 ALA A N 1
ATOM 879 C CA . ALA A 1 108 ? 4.752 -0.339 -8.151 1.00 94.56 108 ALA A CA 1
ATOM 880 C C . ALA A 1 108 ? 3.289 0.135 -8.188 1.00 94.56 108 ALA A C 1
ATOM 882 O O . ALA A 1 108 ? 2.584 0.049 -7.187 1.00 94.56 108 ALA A O 1
ATOM 883 N N . LYS A 1 109 ? 2.804 0.571 -9.360 1.00 94.25 109 LYS A N 1
ATOM 884 C CA . LYS A 1 109 ? 1.395 0.957 -9.544 1.00 94.25 109 LYS A CA 1
ATOM 885 C C . LYS A 1 109 ? 0.445 -0.237 -9.409 1.00 94.25 109 LYS A C 1
ATOM 887 O O . LYS A 1 109 ? -0.599 -0.092 -8.784 1.00 94.25 109 LYS A O 1
ATOM 892 N N . LEU A 1 110 ? 0.808 -1.405 -9.943 1.00 94.81 110 LEU A N 1
ATOM 893 C CA . LEU A 1 110 ? 0.045 -2.646 -9.757 1.00 94.81 110 LEU A CA 1
ATOM 894 C C . LEU A 1 110 ? 0.023 -3.071 -8.285 1.00 94.81 110 LEU A C 1
ATOM 896 O O . LEU A 1 110 ? -1.043 -3.351 -7.748 1.00 94.81 110 LEU A O 1
ATOM 900 N N . ALA A 1 111 ? 1.167 -3.023 -7.600 1.00 95.62 111 ALA A N 1
ATOM 901 C CA . ALA A 1 111 ? 1.248 -3.333 -6.175 1.00 95.62 111 ALA A CA 1
ATOM 902 C C . ALA A 1 111 ? 0.355 -2.418 -5.315 1.00 95.62 111 ALA A C 1
ATOM 904 O O . ALA A 1 111 ? -0.249 -2.885 -4.354 1.00 95.62 111 ALA A O 1
ATOM 905 N N . ALA A 1 112 ? 0.205 -1.137 -5.674 1.00 95.75 112 ALA A N 1
ATOM 906 C CA . ALA A 1 112 ? -0.731 -0.242 -4.991 1.00 95.75 112 ALA A CA 1
ATOM 907 C C . ALA A 1 112 ? -2.198 -0.697 -5.122 1.00 95.75 112 ALA A C 1
ATOM 909 O O . ALA A 1 112 ? -2.952 -0.605 -4.155 1.00 95.75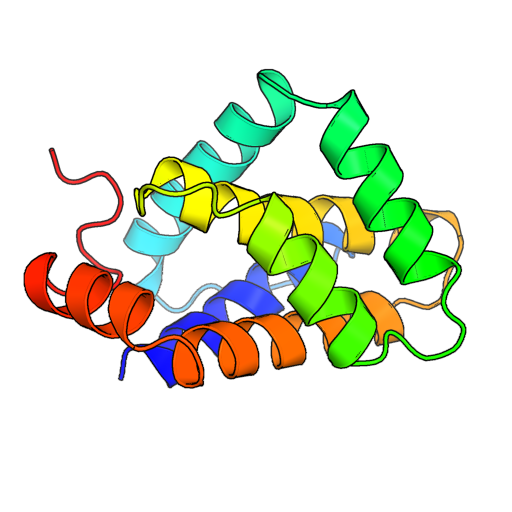 112 ALA A O 1
ATOM 910 N N . VAL A 1 113 ? -2.592 -1.233 -6.284 1.00 95.00 113 VAL A N 1
ATOM 911 C CA . VAL A 1 113 ? -3.925 -1.835 -6.493 1.00 95.00 113 VAL A CA 1
ATOM 912 C C . VAL A 1 113 ? -4.065 -3.146 -5.710 1.00 95.00 113 VAL A C 1
ATOM 914 O O . VAL A 1 113 ? -5.120 -3.443 -5.149 1.00 95.00 113 VAL A O 1
ATOM 917 N N . HIS A 1 114 ? -2.994 -3.933 -5.622 1.00 95.81 114 HIS A N 1
ATOM 918 C CA . HIS A 1 114 ? -2.991 -5.153 -4.817 1.00 95.81 114 HIS A CA 1
ATOM 919 C C . HIS A 1 114 ? -3.116 -4.873 -3.321 1.00 95.81 114 HIS A C 1
ATOM 921 O O . HIS A 1 114 ? -3.804 -5.627 -2.643 1.00 95.81 114 HIS A O 1
ATOM 927 N N . LEU A 1 115 ? -2.555 -3.772 -2.814 1.00 95.75 115 LEU A N 1
ATOM 928 C CA . LEU A 1 115 ? -2.719 -3.384 -1.413 1.00 95.75 115 LEU A CA 1
ATOM 929 C C . LEU A 1 115 ? -4.187 -3.119 -1.049 1.00 95.75 115 LEU A C 1
ATOM 931 O O . LEU A 1 115 ? -4.663 -3.603 -0.024 1.00 95.75 115 LEU A O 1
ATOM 935 N N . SER A 1 116 ? -4.918 -2.376 -1.883 1.00 92.19 116 SER A N 1
ATOM 936 C CA . SER A 1 116 ? -6.333 -2.096 -1.617 1.00 92.19 116 SER A CA 1
ATOM 937 C C . SER A 1 116 ? -7.196 -3.357 -1.714 1.00 92.19 116 SER A C 1
ATOM 939 O O . SER A 1 116 ? -8.100 -3.536 -0.898 1.00 92.19 116 SER A O 1
ATOM 941 N N . THR A 1 117 ? -6.868 -4.259 -2.644 1.00 94.06 117 THR A N 1
ATOM 942 C CA . THR A 1 117 ? -7.503 -5.585 -2.762 1.00 94.06 117 THR A CA 1
ATOM 943 C C . THR A 1 117 ? -7.220 -6.449 -1.530 1.00 94.06 117 THR A C 1
ATOM 945 O O . THR A 1 117 ? -8.138 -7.005 -0.944 1.00 94.06 117 THR A O 1
ATOM 948 N N . PHE A 1 118 ? -5.969 -6.483 -1.069 1.00 95.00 118 PHE A N 1
ATOM 949 C CA . PHE A 1 118 ? -5.560 -7.239 0.114 1.00 95.00 118 PHE A CA 1
ATOM 950 C C . PHE A 1 118 ? -6.286 -6.782 1.383 1.00 95.00 118 PHE A C 1
ATOM 952 O O . PHE A 1 118 ? -6.747 -7.607 2.169 1.00 95.00 118 PHE A O 1
ATOM 959 N N . ILE A 1 119 ? -6.418 -5.467 1.581 1.00 92.19 119 ILE A N 1
ATOM 960 C CA . ILE A 1 119 ? -7.168 -4.924 2.721 1.00 92.19 119 ILE A CA 1
ATOM 961 C C . ILE A 1 119 ? -8.651 -5.292 2.624 1.00 92.19 119 ILE A C 1
ATOM 963 O O . ILE A 1 119 ? -9.236 -5.648 3.639 1.00 92.19 119 ILE A O 1
ATOM 967 N N . LEU A 1 120 ? -9.247 -5.251 1.427 1.00 90.75 120 LEU A N 1
ATOM 968 C CA . LEU A 1 120 ? -10.638 -5.662 1.217 1.00 90.75 120 LEU A CA 1
ATOM 969 C C . LEU A 1 120 ? -10.865 -7.148 1.533 1.00 90.75 120 LEU A C 1
ATOM 971 O O . LEU A 1 120 ? -11.856 -7.488 2.179 1.00 90.75 120 LEU A O 1
ATOM 975 N N . ASP A 1 121 ? -9.953 -8.016 1.101 1.00 92.00 121 ASP A N 1
ATOM 976 C CA . ASP A 1 121 ? -10.062 -9.465 1.294 1.00 92.00 121 ASP A CA 1
ATOM 977 C C . ASP A 1 121 ? -9.809 -9.884 2.756 1.00 92.00 121 ASP A C 1
ATOM 979 O O . ASP A 1 121 ? -10.225 -10.964 3.188 1.00 92.00 121 ASP A O 1
ATOM 983 N N . ASN A 1 122 ? -9.150 -9.033 3.547 1.00 91.88 122 ASN A N 1
ATOM 984 C CA . ASN A 1 122 ? -8.784 -9.320 4.928 1.00 91.88 122 ASN A CA 1
ATOM 985 C C . ASN A 1 122 ? -9.744 -8.650 5.925 1.00 91.88 122 ASN A C 1
ATOM 987 O O . ASN A 1 122 ? -9.529 -7.525 6.379 1.00 91.88 122 ASN A O 1
ATOM 991 N N . LYS A 1 123 ? -10.786 -9.390 6.326 1.00 90.50 123 LYS A N 1
ATOM 992 C CA . LYS A 1 123 ? -11.820 -8.909 7.262 1.00 90.50 123 LYS A CA 1
ATOM 993 C C . LYS A 1 123 ? -11.262 -8.337 8.564 1.00 90.50 123 LYS A C 1
ATOM 995 O O . LYS A 1 123 ? -11.728 -7.293 8.994 1.00 90.50 123 LYS A O 1
ATOM 1000 N N . ARG A 1 124 ? -10.227 -8.959 9.141 1.00 92.12 124 ARG A N 1
ATOM 1001 C CA . ARG A 1 124 ? -9.617 -8.486 10.394 1.00 92.12 124 ARG A CA 1
ATOM 1002 C C . ARG A 1 124 ? -8.990 -7.093 10.235 1.00 92.12 124 ARG A C 1
ATOM 1004 O O . ARG A 1 124 ? -9.005 -6.311 11.178 1.00 92.12 124 ARG A O 1
ATOM 1011 N N . LEU A 1 125 ? -8.445 -6.766 9.055 1.00 92.00 125 LEU A N 1
ATOM 1012 C CA . LEU A 1 125 ? -7.929 -5.417 8.774 1.00 92.00 125 LEU A CA 1
ATOM 1013 C C . LEU A 1 125 ? -9.057 -4.401 8.650 1.00 92.00 125 LEU A C 1
ATOM 1015 O O . LEU A 1 125 ? -8.914 -3.281 9.134 1.00 92.00 125 LEU A O 1
ATOM 1019 N N . ILE A 1 126 ? -10.159 -4.781 8.007 1.00 92.06 126 ILE A N 1
ATOM 1020 C CA . ILE A 1 126 ? -11.339 -3.922 7.898 1.00 92.06 126 ILE A CA 1
ATOM 1021 C C . ILE A 1 126 ? -11.923 -3.643 9.279 1.00 92.06 126 ILE A C 1
ATOM 1023 O O . ILE A 1 126 ? -12.085 -2.476 9.617 1.00 92.06 126 ILE A O 1
ATOM 1027 N N . GLU A 1 127 ? -12.141 -4.680 10.086 1.00 92.69 127 GLU A N 1
ATOM 1028 C CA . GLU A 1 127 ? -12.635 -4.567 11.463 1.00 92.69 127 GLU A CA 1
ATOM 1029 C C . 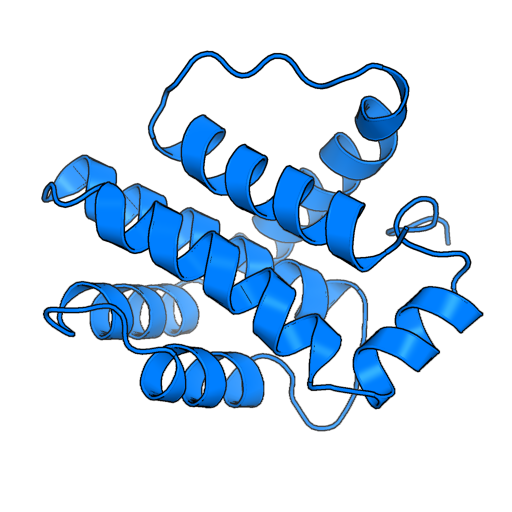GLU A 1 127 ? -11.727 -3.654 12.297 1.00 92.69 127 GLU A C 1
ATOM 1031 O O . GLU A 1 127 ? -12.203 -2.680 12.872 1.00 92.69 127 GLU A O 1
ATOM 1036 N N . PHE A 1 128 ? -10.406 -3.872 12.263 1.00 92.56 128 PHE A N 1
ATOM 1037 C CA . PHE A 1 128 ? -9.449 -3.003 12.953 1.00 92.56 128 PHE A CA 1
ATOM 1038 C C . PHE A 1 128 ? -9.562 -1.538 12.505 1.00 92.56 128 PHE A C 1
ATOM 1040 O O . PHE A 1 128 ? -9.557 -0.628 13.336 1.00 92.56 128 PHE A O 1
ATOM 1047 N N . LEU A 1 129 ? -9.651 -1.287 11.194 1.00 92.00 129 LEU A N 1
ATOM 1048 C CA . LEU A 1 129 ? -9.780 0.069 10.661 1.00 92.00 129 LEU A CA 1
ATOM 1049 C C . LEU A 1 129 ? -11.110 0.702 11.081 1.00 92.00 129 LEU A C 1
ATOM 1051 O O . LEU A 1 129 ? -11.120 1.879 11.423 1.00 92.00 129 LEU A O 1
ATOM 1055 N N . GLU A 1 130 ? -12.213 -0.042 11.089 1.00 92.12 130 GLU A N 1
ATOM 1056 C CA . GLU A 1 130 ? -13.528 0.451 11.513 1.00 92.12 130 GLU A CA 1
ATOM 1057 C C . GLU A 1 130 ? -13.571 0.770 13.013 1.00 92.12 130 GLU A C 1
ATOM 1059 O O . GLU A 1 130 ? -13.975 1.873 13.389 1.00 92.12 130 GLU A O 1
ATOM 1064 N N . GLU A 1 131 ? -13.071 -0.131 13.862 1.00 92.06 131 GLU A N 1
ATOM 1065 C CA . GLU A 1 131 ? -12.976 0.059 15.318 1.00 92.06 131 GLU A CA 1
ATOM 1066 C C . GLU A 1 131 ? -12.104 1.260 15.696 1.00 92.06 131 GLU A C 1
ATOM 1068 O O . GLU A 1 131 ? -12.347 1.935 16.699 1.00 92.06 131 GLU A O 1
ATOM 1073 N N . ASN A 1 132 ? -11.107 1.565 14.865 1.00 89.69 132 ASN A N 1
ATOM 1074 C CA . ASN A 1 132 ? -10.230 2.712 15.043 1.00 89.69 132 ASN A CA 1
ATOM 1075 C C . ASN A 1 132 ? -10.687 3.947 14.253 1.00 89.69 132 ASN A C 1
ATOM 1077 O O . ASN A 1 132 ? -9.895 4.865 14.103 1.00 89.69 132 ASN A O 1
ATOM 1081 N N . GLY A 1 133 ? -11.931 4.042 13.770 1.00 87.88 133 GLY A N 1
ATOM 1082 C CA . GLY A 1 133 ? -12.452 5.267 13.134 1.00 87.88 133 GLY A CA 1
ATOM 1083 C C . GLY A 1 133 ? -11.868 5.578 11.746 1.00 87.88 133 GLY A C 1
ATOM 1084 O O . GLY A 1 133 ? -11.853 6.726 11.297 1.00 87.88 133 GLY A O 1
ATOM 1085 N N . GLY A 1 134 ? -11.390 4.554 11.048 1.00 89.00 134 GLY A N 1
ATOM 1086 C CA . GLY A 1 134 ? -10.807 4.627 9.715 1.00 89.00 134 GLY A CA 1
ATOM 1087 C C . GLY A 1 134 ? -9.389 5.197 9.708 1.00 89.00 134 GLY A C 1
ATOM 1088 O O . GLY A 1 134 ? -8.661 5.164 10.694 1.00 89.00 134 GLY A O 1
ATOM 1089 N N . TRP A 1 135 ? -8.977 5.742 8.563 1.00 88.38 135 TRP A N 1
ATOM 1090 C CA . TRP A 1 135 ? -7.618 6.260 8.373 1.00 88.38 135 TRP A CA 1
ATOM 1091 C C . TRP A 1 135 ? -7.333 7.565 9.126 1.00 88.38 135 TRP A C 1
ATOM 1093 O O . TRP A 1 135 ? -6.172 7.949 9.232 1.00 88.38 135 TRP A O 1
ATOM 1103 N N . VAL A 1 136 ? -8.362 8.262 9.620 1.00 82.00 136 VAL A N 1
ATOM 1104 C CA . VAL A 1 136 ? -8.217 9.563 10.297 1.00 82.00 136 VAL A CA 1
ATOM 1105 C C . VAL A 1 136 ? -7.431 9.429 11.599 1.00 82.00 136 VAL A C 1
ATOM 1107 O O . VAL A 1 136 ? -6.581 10.270 11.872 1.00 82.00 136 VAL A O 1
ATOM 1110 N N . ASN A 1 137 ? -7.620 8.326 12.324 1.00 77.06 137 ASN A N 1
ATOM 1111 C CA . ASN A 1 137 ? -6.999 8.113 13.630 1.00 77.06 137 ASN A CA 1
ATOM 1112 C C . ASN A 1 137 ? -5.639 7.406 13.539 1.00 77.06 137 ASN A C 1
ATOM 1114 O O . ASN A 1 137 ? -5.152 6.862 14.533 1.00 77.06 137 ASN A O 1
ATOM 1118 N N . ILE A 1 138 ? -5.012 7.378 12.358 1.00 72.94 138 ILE A N 1
ATOM 1119 C CA . ILE A 1 138 ? -3.672 6.812 12.196 1.00 72.94 138 ILE A CA 1
ATOM 1120 C C . ILE A 1 138 ? -2.694 7.569 13.115 1.00 72.94 138 ILE A C 1
ATOM 1122 O O . ILE A 1 138 ? -2.342 8.721 12.873 1.00 72.94 138 ILE A O 1
ATOM 1126 N N . PHE A 1 139 ? -2.279 6.911 14.201 1.00 65.62 139 PHE A N 1
ATOM 1127 C CA . PHE A 1 139 ? -1.461 7.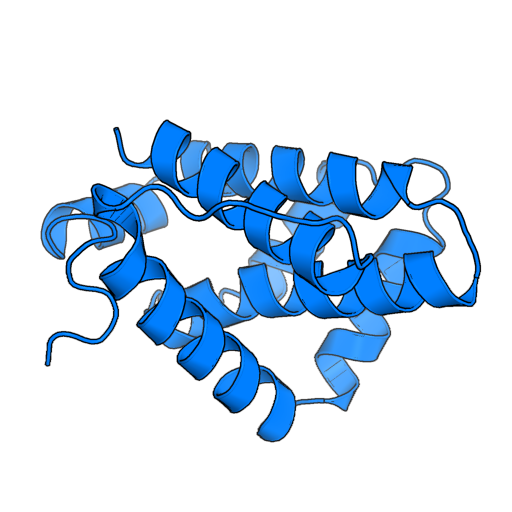485 15.280 1.00 65.62 139 PHE A CA 1
ATOM 1128 C C . PHE A 1 139 ? -2.100 8.644 16.074 1.00 65.62 139 PHE A C 1
ATOM 1130 O O . PHE A 1 139 ? -1.377 9.408 16.715 1.00 65.62 139 PHE A O 1
ATOM 1137 N N . GLU A 1 140 ? -3.433 8.763 16.099 1.00 56.94 140 GLU A N 1
ATOM 1138 C CA . GLU A 1 140 ? -4.114 9.522 17.159 1.00 56.94 140 GLU A CA 1
ATOM 1139 C C . GLU A 1 140 ? -4.252 8.639 18.405 1.00 56.94 140 GLU A C 1
ATOM 1141 O O . GLU A 1 140 ? -5.319 8.091 18.680 1.00 56.94 140 GLU A O 1
ATOM 1146 N N . LYS A 1 141 ? -3.135 8.444 19.112 1.00 44.88 141 LYS A N 1
ATOM 1147 C CA . LYS A 1 141 ? -3.033 8.064 20.532 1.00 44.88 141 LYS A CA 1
ATOM 1148 C C . LYS A 1 141 ? -1.567 8.015 20.945 1.00 44.88 141 LYS A C 1
ATOM 1150 O O . LYS A 1 141 ? -0.782 7.341 20.242 1.00 44.88 141 LYS A O 1
#

Secondary structure (DSSP, 8-state):
-HHHHHHHHHHHHHHHHHT--PPPPGGGHHHHHHHHHHHHHHHHH-HHHHHHHHHHHHHSTT--HHHHHHHHHHHS-SS--HHHHHHHHHHHHHHHHHHHHHS-HHHHHHHHHHHHHHHHH-HHHHHHHHHTTGGGGTT--